Protein AF-A0A1C5C110-F1 (afdb_monomer)

pLDDT: mean 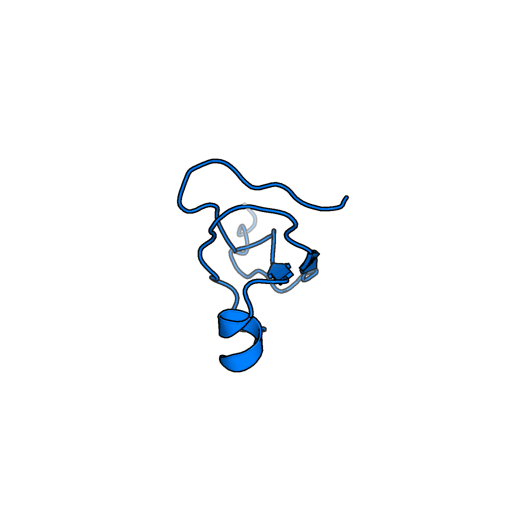73.47, std 12.8, range [46.19, 87.12]

Mean predicted aligned error: 8.94 Å

Sequence (56 aa):
RGTRGTRGTRGTRETEILDGEFDHRDAVLTDDETAANDTMTICVSRAKNGRLVLDL

Secondary structure (DSSP, 8-state):
---------S---EEEEEE--EE---SSS-HHHHHH-SEEETTT-EESSS--EE--

Foldseek 3Di:
DDDPDPDPPPDQPKFFFPDADKAAPDPPDDPVRVVVNGIHRVVGIGGPVNDTDTDD

Radius of gyration: 12.29 Å; Cα contacts (8 Å, |Δi|>4): 82; chains: 1; bounding box: 23×35×32 Å

Nearest PDB structures (foldseek):
  6laa-assembly1_A  TM=8.989E-01  e=2.455E-03  Tepidiphilus thermophilus
  6kbh-assembly1_A  TM=9.516E-01  e=5.648E-03  Rhodococcus sp. ECU0066
  7ylr-assembly1_A  TM=8.951E-01  e=3.382E-03  Variovorax paradoxus
  6icm-assembly1_D-2  TM=8.647E-01  e=1.006E-02  Pseudomonas putida
  6iri-assembly1_A  TM=7.612E-01  e=6.909E-01  Thermosynechococcus vestitus BP-1

Solvent-accessible surface area (backbone atoms only — not comparable to full-a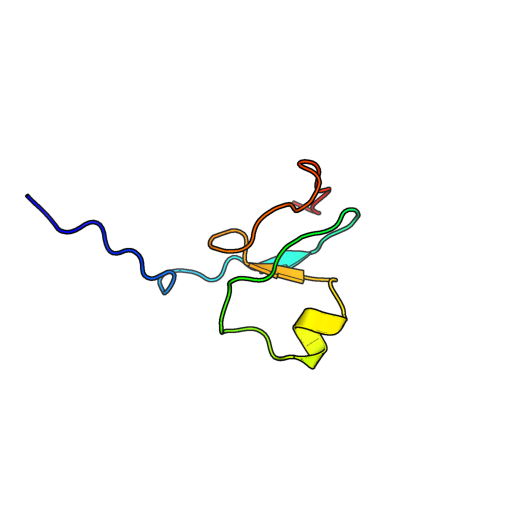tom values): 3747 Å² total; per-residue (Å²): 142,77,84,82,75,92,63,91,79,83,68,83,48,67,42,46,49,77,44,70,54,66,44,85,60,62,91,77,68,50,73,68,53,59,67,65,59,45,58,43,41,67,84,62,28,44,60,70,75,80,50,70,40,65,70,127

Structure (mmCIF, N/CA/C/O backbone):
data_AF-A0A1C5C110-F1
#
_entry.id   AF-A0A1C5C110-F1
#
loop_
_atom_site.group_PDB
_atom_site.id
_atom_site.type_symbol
_atom_site.label_atom_id
_atom_site.label_alt_id
_atom_site.label_comp_id
_atom_site.label_asym_id
_atom_site.label_entity_id
_atom_site.label_seq_id
_atom_site.pdbx_PDB_ins_code
_atom_site.Cartn_x
_atom_site.Cartn_y
_atom_site.Cartn_z
_atom_site.occupancy
_atom_site.B_iso_or_equiv
_atom_site.auth_seq_id
_atom_site.auth_comp_id
_atom_site.auth_asym_id
_atom_site.auth_atom_id
_atom_site.pdbx_PDB_model_num
ATOM 1 N N . ARG A 1 1 ? -4.149 26.302 -22.120 1.00 46.25 1 ARG A N 1
ATOM 2 C CA . ARG A 1 1 ? -4.014 25.008 -22.835 1.00 46.25 1 ARG A CA 1
ATOM 3 C C . ARG A 1 1 ? -2.686 24.381 -22.407 1.00 46.25 1 ARG A C 1
ATOM 5 O O . ARG A 1 1 ? -1.674 24.661 -23.023 1.00 46.25 1 ARG A O 1
ATOM 12 N N . GLY A 1 2 ? -2.671 23.651 -21.290 1.00 47.31 2 GLY A N 1
ATOM 13 C CA . GLY A 1 2 ? -1.473 23.010 -20.733 1.00 47.31 2 GLY A CA 1
ATOM 14 C C . GLY A 1 2 ? -1.804 21.558 -20.419 1.00 47.31 2 GLY A C 1
ATOM 15 O O . GLY A 1 2 ? -2.837 21.281 -19.814 1.00 47.31 2 GLY A O 1
ATOM 16 N N . THR A 1 3 ? -1.002 20.644 -20.943 1.00 50.69 3 THR A N 1
ATOM 17 C CA . THR A 1 3 ? -1.218 19.198 -20.952 1.00 50.69 3 THR A CA 1
ATOM 18 C C . THR A 1 3 ? -1.271 18.634 -19.530 1.00 50.69 3 THR A C 1
ATOM 20 O O . THR A 1 3 ? -0.308 18.709 -18.769 1.00 50.69 3 THR A O 1
ATOM 23 N N . ARG A 1 4 ? -2.424 18.064 -19.156 1.00 46.19 4 ARG 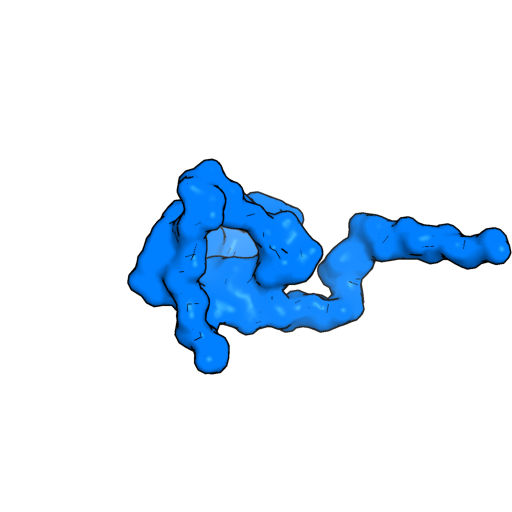A N 1
ATOM 2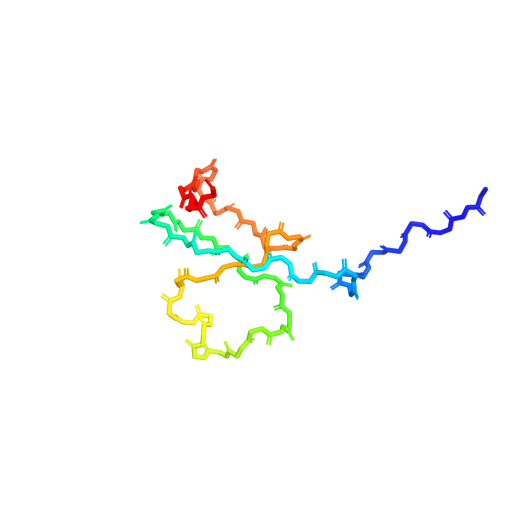4 C CA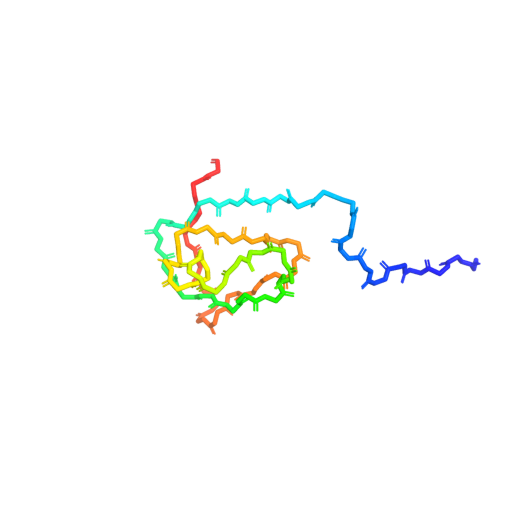 . ARG A 1 4 ? -2.621 17.346 -17.891 1.00 46.19 4 ARG A CA 1
ATOM 25 C C . ARG A 1 4 ? -1.792 16.061 -17.950 1.00 46.19 4 ARG A C 1
ATOM 27 O O . ARG A 1 4 ? -2.217 15.081 -18.549 1.00 46.19 4 ARG A O 1
ATOM 34 N N . GLY A 1 5 ? -0.575 16.106 -17.412 1.00 51.62 5 GLY A N 1
ATOM 35 C CA . GLY A 1 5 ? 0.342 14.969 -17.376 1.00 51.62 5 GLY A CA 1
ATOM 36 C C . GLY A 1 5 ? -0.243 13.826 -16.551 1.00 51.62 5 GLY A C 1
ATOM 37 O O . GLY A 1 5 ? -0.361 13.932 -15.336 1.00 51.62 5 GLY A O 1
ATOM 38 N N . THR A 1 6 ? -0.601 12.734 -17.216 1.00 52.34 6 THR A N 1
ATOM 39 C CA . THR A 1 6 ? -1.107 11.484 -16.630 1.00 52.34 6 THR A CA 1
ATOM 40 C C . THR A 1 6 ? 0.021 10.551 -16.181 1.00 52.34 6 THR A C 1
ATOM 42 O O . THR A 1 6 ? -0.092 9.337 -16.311 1.00 52.34 6 THR A O 1
ATOM 45 N N . ARG A 1 7 ? 1.146 11.081 -15.694 1.00 49.81 7 ARG A N 1
ATOM 46 C CA . ARG A 1 7 ? 2.247 10.248 -15.189 1.00 49.81 7 ARG A CA 1
ATOM 47 C C . ARG A 1 7 ? 2.473 10.557 -13.722 1.00 49.81 7 ARG A C 1
ATOM 49 O O . ARG A 1 7 ? 2.883 11.664 -13.378 1.00 49.81 7 ARG A O 1
ATOM 56 N N . GLY A 1 8 ? 2.145 9.576 -12.884 1.00 54.22 8 GLY A N 1
ATOM 57 C CA . GLY A 1 8 ? 2.331 9.562 -11.435 1.00 54.22 8 GLY A CA 1
ATOM 58 C C . GLY A 1 8 ? 3.805 9.544 -11.033 1.00 54.22 8 GLY A C 1
ATOM 59 O O . GLY A 1 8 ? 4.261 8.602 -10.410 1.00 54.22 8 GLY A O 1
ATOM 60 N N . THR A 1 9 ? 4.559 10.577 -11.407 1.00 52.69 9 THR A N 1
ATOM 61 C CA . THR A 1 9 ? 5.989 10.725 -11.088 1.00 52.69 9 THR A CA 1
ATOM 62 C C . THR A 1 9 ? 6.286 11.924 -10.186 1.00 52.69 9 THR A C 1
ATOM 64 O O . THR A 1 9 ? 7.442 12.286 -10.000 1.00 52.69 9 THR A O 1
ATOM 67 N N . ARG A 1 10 ? 5.269 12.563 -9.587 1.00 53.06 10 ARG A N 1
ATOM 68 C CA . ARG A 1 10 ? 5.465 13.634 -8.592 1.00 53.06 10 ARG A CA 1
ATOM 69 C C . ARG A 1 10 ? 4.836 13.260 -7.251 1.00 53.06 10 ARG A C 1
ATOM 71 O O . ARG A 1 10 ? 3.769 13.757 -6.905 1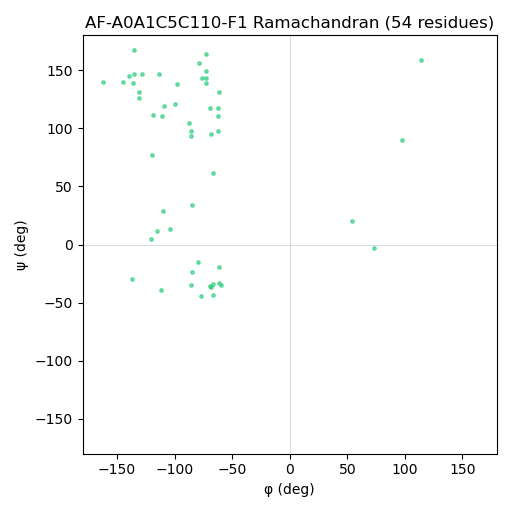.00 53.06 10 ARG A O 1
ATOM 78 N N . GLY A 1 11 ? 5.531 12.386 -6.526 1.00 52.81 11 GLY A N 1
ATOM 79 C CA . GLY A 1 11 ? 5.206 11.964 -5.164 1.00 52.81 11 GLY A CA 1
ATOM 80 C C . GLY A 1 11 ? 4.443 10.646 -5.133 1.00 52.81 11 GLY A C 1
ATOM 81 O O . GLY A 1 11 ? 3.211 10.648 -5.158 1.00 52.81 11 GLY A O 1
ATOM 82 N N . THR A 1 12 ? 5.171 9.532 -5.064 1.00 57.66 12 THR A N 1
ATOM 83 C CA . THR A 1 12 ? 4.633 8.280 -4.528 1.00 57.66 12 THR A CA 1
ATOM 84 C C . THR A 1 12 ? 4.291 8.552 -3.068 1.00 57.66 12 THR A C 1
ATOM 86 O O . THR A 1 12 ? 5.153 8.663 -2.205 1.00 57.66 12 THR A O 1
ATOM 89 N N . ARG A 1 13 ? 3.014 8.834 -2.809 1.00 69.19 13 ARG A N 1
ATOM 90 C CA . ARG A 1 13 ? 2.480 8.767 -1.453 1.00 69.19 13 ARG A CA 1
ATOM 91 C C . ARG A 1 13 ? 2.092 7.315 -1.257 1.00 69.19 13 ARG A C 1
ATOM 93 O O . ARG A 1 13 ? 1.039 6.891 -1.727 1.00 69.19 13 ARG A O 1
ATOM 100 N N . GLU A 1 14 ? 3.021 6.563 -0.701 1.00 78.06 14 GLU A N 1
ATOM 101 C CA . GLU A 1 14 ? 2.760 5.228 -0.188 1.00 78.06 14 GLU A CA 1
ATOM 102 C C . GLU A 1 14 ? 2.022 5.369 1.146 1.00 78.06 14 GLU A C 1
ATOM 104 O O . GLU A 1 14 ? 2.226 6.333 1.891 1.00 78.06 14 GLU A O 1
ATOM 109 N N . THR A 1 15 ? 1.081 4.475 1.409 1.00 80.88 15 THR A N 1
ATOM 110 C CA . THR A 1 15 ? 0.304 4.449 2.650 1.00 80.88 15 THR A CA 1
ATOM 111 C C . THR A 1 15 ? 0.030 3.004 3.019 1.00 80.88 15 THR A C 1
ATOM 113 O O . THR A 1 15 ? -0.259 2.195 2.133 1.00 80.88 15 THR A O 1
ATOM 116 N N . GLU A 1 16 ? 0.126 2.701 4.309 1.00 86.50 16 GLU A N 1
ATOM 117 C CA . GLU A 1 16 ? -0.152 1.376 4.853 1.00 86.50 16 GLU A CA 1
ATOM 118 C C . GLU A 1 16 ? -1.656 1.087 4.845 1.00 86.50 16 GLU A C 1
ATOM 120 O O . GLU A 1 16 ? -2.495 1.949 5.143 1.00 86.50 16 GLU A O 1
ATOM 125 N N . ILE A 1 17 ? -1.995 -0.144 4.475 1.00 84.00 17 ILE A N 1
ATOM 126 C CA . ILE A 1 17 ? -3.361 -0.643 4.450 1.00 84.00 17 ILE A CA 1
ATOM 127 C C . ILE A 1 17 ? -3.611 -1.475 5.695 1.00 84.00 17 ILE A C 1
ATOM 129 O O . ILE A 1 17 ? -2.962 -2.485 5.935 1.00 84.00 17 ILE A O 1
ATOM 133 N N . LEU A 1 18 ? -4.597 -1.047 6.481 1.00 85.25 18 LEU A N 1
ATOM 134 C CA . LEU A 1 18 ? -5.033 -1.762 7.676 1.00 85.25 18 LEU A CA 1
ATOM 135 C C . LEU A 1 18 ? -6.060 -2.850 7.342 1.00 85.25 18 LEU A C 1
ATOM 137 O O . LEU A 1 18 ? -6.112 -3.876 8.014 1.00 85.25 18 LEU A O 1
ATOM 141 N N . ASP A 1 19 ? -6.919 -2.603 6.346 1.00 83.88 19 ASP A N 1
ATOM 142 C CA . ASP A 1 19 ? -7.973 -3.530 5.920 1.00 83.88 19 ASP A CA 1
ATOM 143 C C . ASP A 1 19 ? -8.501 -3.181 4.516 1.00 83.88 19 ASP A C 1
ATOM 145 O O . ASP A 1 19 ? -8.741 -2.014 4.186 1.00 83.88 19 ASP A O 1
ATOM 149 N N . GLY A 1 20 ? -8.762 -4.209 3.708 1.00 84.00 20 GLY A N 1
ATOM 150 C CA . GLY A 1 20 ? -9.387 -4.101 2.390 1.00 84.00 20 GLY A CA 1
ATOM 151 C C . GLY A 1 20 ? -8.483 -4.478 1.215 1.00 84.00 20 GLY A C 1
ATOM 152 O O . GLY A 1 20 ? -7.262 -4.456 1.287 1.00 84.00 20 GLY A O 1
ATOM 153 N N . GLU A 1 21 ? -9.117 -4.819 0.092 1.00 84.75 21 GLU A N 1
ATOM 154 C CA . GLU A 1 21 ? -8.425 -5.227 -1.132 1.00 84.75 21 GLU A CA 1
ATOM 155 C C . GLU A 1 21 ? -8.302 -4.071 -2.126 1.00 84.75 21 GLU A C 1
ATOM 157 O O . GLU A 1 21 ? -9.267 -3.345 -2.413 1.00 84.75 21 GLU A O 1
ATOM 162 N N . PHE A 1 22 ? -7.133 -3.962 -2.744 1.00 85.56 22 PHE A N 1
ATOM 163 C CA . PHE A 1 22 ? -6.833 -2.954 -3.747 1.00 85.56 22 PHE A CA 1
ATOM 164 C C . PHE A 1 22 ? -6.106 -3.548 -4.955 1.00 85.56 22 PHE A C 1
ATOM 166 O O . PHE A 1 22 ? -5.732 -4.720 -5.012 1.00 85.56 22 PHE A O 1
ATOM 173 N N . ASP A 1 23 ? -6.049 -2.737 -6.000 1.00 85.25 23 ASP A N 1
ATOM 174 C CA . ASP A 1 23 ? -5.411 -3.011 -7.274 1.00 85.25 23 ASP A CA 1
ATOM 175 C C . ASP A 1 23 ? -4.189 -2.100 -7.387 1.00 85.25 23 ASP A C 1
ATOM 177 O O . ASP A 1 23 ? -4.333 -0.872 -7.486 1.00 85.25 23 ASP A O 1
ATOM 181 N N . HIS A 1 24 ? -3.003 -2.705 -7.327 1.00 82.62 24 HIS A N 1
ATOM 182 C CA . HIS A 1 24 ? -1.734 -2.023 -7.536 1.00 82.62 24 HIS A CA 1
ATOM 183 C C . HIS A 1 24 ? -1.626 -1.622 -9.007 1.00 82.62 24 HIS A C 1
ATOM 185 O O . HIS A 1 24 ? -1.650 -2.459 -9.908 1.00 82.62 24 HIS A O 1
ATOM 191 N N . ARG A 1 25 ? -1.554 -0.315 -9.261 1.00 79.12 25 ARG A N 1
ATOM 192 C CA . ARG A 1 25 ? -1.324 0.236 -10.611 1.00 79.12 25 ARG A CA 1
ATOM 193 C C . ARG A 1 25 ? -0.067 1.078 -10.689 1.00 79.12 25 ARG A C 1
ATOM 195 O O . ARG A 1 25 ? 0.187 1.733 -11.703 1.00 79.12 25 ARG A O 1
ATOM 202 N N . ASP A 1 26 ? 0.678 1.111 -9.600 1.00 73.69 26 ASP A N 1
ATOM 203 C CA . ASP A 1 26 ? 2.029 1.607 -9.606 1.00 73.69 26 ASP A CA 1
ATOM 204 C C . ASP A 1 26 ? 2.952 0.597 -10.297 1.00 73.69 26 ASP A C 1
ATOM 206 O O . ASP A 1 26 ? 2.696 -0.601 -10.335 1.00 73.69 26 ASP A O 1
ATOM 210 N N . ALA A 1 27 ? 3.995 1.125 -10.925 1.00 66.75 27 ALA A N 1
ATOM 211 C CA . ALA A 1 27 ? 5.088 0.342 -11.496 1.00 66.75 27 ALA A CA 1
ATOM 212 C C . ALA A 1 27 ? 6.362 0.561 -10.664 1.00 66.75 27 ALA A C 1
ATOM 214 O O . ALA A 1 27 ? 7.461 0.608 -11.215 1.00 66.75 27 ALA A O 1
ATOM 215 N N . VAL A 1 28 ? 6.181 0.853 -9.372 1.00 66.94 28 VAL A N 1
ATOM 216 C CA . VAL A 1 28 ? 7.247 1.267 -8.454 1.00 66.94 28 VAL A CA 1
ATOM 217 C C . VAL A 1 28 ? 7.492 0.183 -7.414 1.00 66.94 28 VAL A C 1
ATOM 219 O O . VAL A 1 28 ? 8.655 -0.085 -7.127 1.00 66.94 28 VAL A O 1
ATOM 222 N N . LEU A 1 29 ? 6.434 -0.463 -6.910 1.00 67.56 29 LEU A N 1
ATOM 223 C CA . LEU A 1 29 ? 6.564 -1.617 -6.028 1.00 67.56 29 LEU A CA 1
ATOM 224 C C . LEU A 1 29 ? 7.017 -2.853 -6.811 1.00 67.56 29 LEU A C 1
ATOM 226 O O . LEU A 1 29 ? 6.633 -3.072 -7.964 1.00 67.56 29 LEU A O 1
ATOM 230 N N . THR A 1 30 ? 7.853 -3.658 -6.167 1.00 73.44 30 THR A N 1
ATOM 231 C CA . THR A 1 30 ? 8.257 -4.974 -6.670 1.00 73.44 30 THR A CA 1
ATOM 232 C C . THR A 1 30 ? 7.111 -5.987 -6.547 1.00 73.44 30 THR A C 1
ATOM 234 O O . THR A 1 30 ? 6.138 -5.762 -5.821 1.00 73.44 30 THR A O 1
ATOM 237 N N . ASP A 1 31 ? 7.205 -7.115 -7.257 1.00 74.75 31 ASP A N 1
ATOM 238 C CA . ASP A 1 31 ? 6.184 -8.173 -7.199 1.00 74.75 31 ASP A CA 1
ATOM 239 C C . ASP A 1 31 ? 6.015 -8.727 -5.77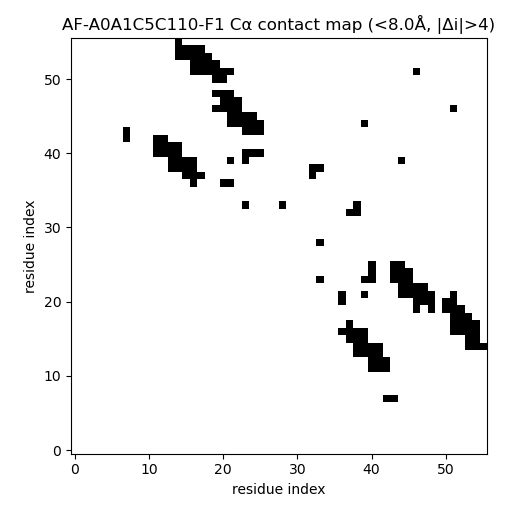1 1.00 74.75 31 ASP A C 1
ATOM 241 O O . ASP A 1 31 ? 4.893 -9.017 -5.361 1.00 74.75 31 ASP A O 1
ATOM 245 N N . ASP A 1 32 ? 7.101 -8.813 -4.993 1.00 76.69 32 ASP A N 1
ATOM 246 C CA . ASP A 1 32 ? 7.073 -9.237 -3.587 1.00 76.69 32 ASP A CA 1
ATOM 247 C C . ASP A 1 32 ? 6.327 -8.232 -2.691 1.00 76.69 32 ASP A C 1
ATOM 249 O O . ASP A 1 32 ? 5.493 -8.621 -1.874 1.00 76.69 32 ASP A O 1
ATOM 253 N N . GLU A 1 33 ? 6.568 -6.930 -2.872 1.00 71.56 33 GLU A N 1
ATOM 254 C CA . GLU A 1 33 ? 5.874 -5.871 -2.120 1.00 71.56 33 GLU A CA 1
ATOM 255 C C . GLU A 1 33 ? 4.389 -5.780 -2.502 1.00 71.56 33 GLU A C 1
ATOM 257 O O . GLU A 1 33 ? 3.521 -5.587 -1.653 1.00 71.56 33 GLU A O 1
ATOM 262 N N . THR A 1 34 ? 4.082 -5.987 -3.782 1.00 71.94 34 THR A N 1
ATOM 263 C CA . THR A 1 34 ? 2.708 -6.088 -4.290 1.00 71.94 34 THR A CA 1
ATOM 264 C C . THR A 1 34 ? 2.003 -7.342 -3.761 1.00 71.94 34 THR A C 1
ATOM 266 O O . THR A 1 34 ? 0.799 -7.323 -3.508 1.00 71.94 34 THR A O 1
ATOM 269 N N . ALA A 1 35 ? 2.732 -8.445 -3.568 1.00 74.62 35 ALA A N 1
ATOM 270 C CA . ALA A 1 35 ? 2.184 -9.671 -2.996 1.00 74.62 35 ALA A CA 1
ATOM 271 C C . ALA A 1 35 ? 1.848 -9.512 -1.507 1.00 74.62 35 ALA A C 1
ATOM 273 O O . ALA A 1 35 ? 0.829 -10.047 -1.065 1.00 74.62 35 ALA A O 1
ATOM 274 N N . ALA A 1 36 ? 2.651 -8.746 -0.762 1.00 79.88 36 ALA A N 1
ATOM 275 C CA . ALA A 1 36 ? 2.399 -8.455 0.647 1.00 79.88 36 ALA A CA 1
ATOM 276 C C . ALA A 1 36 ? 1.068 -7.710 0.866 1.00 79.88 36 ALA A C 1
ATOM 278 O O . ALA A 1 36 ? 0.390 -7.973 1.850 1.00 79.88 36 ALA A O 1
ATOM 279 N N . ASN A 1 37 ? 0.641 -6.856 -0.078 1.00 73.19 37 ASN A N 1
ATOM 280 C CA . ASN A 1 37 ? -0.576 -6.027 0.028 1.00 73.19 37 ASN A CA 1
ATOM 281 C C . ASN A 1 37 ? -0.635 -5.146 1.297 1.00 73.19 37 ASN A C 1
ATOM 283 O O . ASN A 1 37 ? -1.706 -4.665 1.664 1.00 73.19 37 ASN A O 1
ATOM 287 N N . ASP A 1 38 ? 0.504 -4.877 1.933 1.00 79.12 38 ASP A N 1
ATOM 288 C CA . ASP A 1 38 ? 0.564 -4.075 3.160 1.00 79.12 38 ASP A CA 1
ATOM 289 C C . ASP A 1 38 ? 0.614 -2.568 2.865 1.00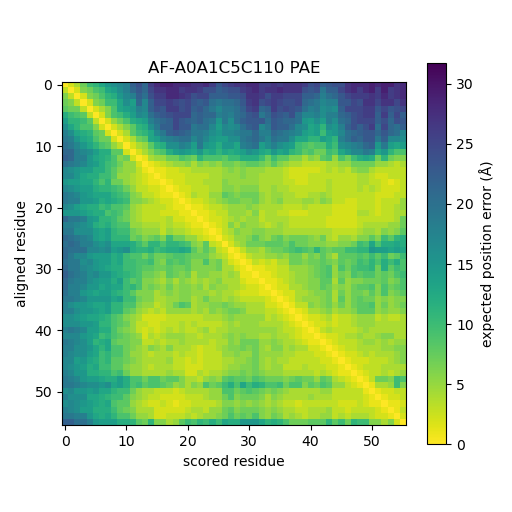 79.12 38 ASP A C 1
ATOM 291 O O . ASP A 1 38 ? 0.192 -1.747 3.679 1.00 79.12 38 ASP A O 1
ATOM 295 N N . THR A 1 39 ? 1.077 -2.183 1.671 1.00 79.06 39 THR A N 1
ATOM 296 C CA . THR A 1 39 ? 1.309 -0.780 1.308 1.00 79.06 39 THR A CA 1
ATOM 297 C C . THR A 1 39 ? 0.798 -0.487 -0.096 1.00 79.06 39 THR A C 1
ATOM 299 O O . THR A 1 39 ? 0.999 -1.270 -1.023 1.00 79.06 39 THR A O 1
ATOM 302 N N . MET A 1 40 ? 0.160 0.670 -0.290 1.00 82.38 40 MET A N 1
ATOM 303 C CA . MET A 1 40 ? -0.367 1.079 -1.593 1.00 82.38 40 MET A CA 1
ATOM 304 C C . MET A 1 40 ? 0.083 2.475 -2.010 1.00 82.38 40 MET A C 1
ATOM 306 O O . MET A 1 40 ? 0.145 3.400 -1.200 1.00 82.38 40 MET A O 1
ATOM 310 N N . THR A 1 41 ? 0.271 2.674 -3.316 1.00 83.62 41 THR A N 1
ATOM 311 C CA . THR A 1 41 ? 0.485 4.010 -3.885 1.00 83.62 41 THR A CA 1
ATOM 312 C C . THR A 1 41 ? -0.857 4.696 -4.176 1.00 83.62 41 THR A C 1
ATOM 314 O O . THR A 1 41 ? -1.457 4.497 -5.237 1.00 83.62 41 THR A O 1
ATOM 317 N N . ILE A 1 42 ? -1.332 5.566 -3.276 1.00 77.75 42 ILE A N 1
ATOM 318 C CA . ILE A 1 42 ? -2.687 6.164 -3.352 1.00 77.75 42 ILE A CA 1
ATOM 319 C C . ILE A 1 42 ? -2.944 7.019 -4.605 1.00 77.75 42 ILE A C 1
ATOM 321 O O . ILE A 1 42 ? -4.090 7.301 -4.952 1.00 77.75 42 ILE A O 1
ATOM 325 N N . CYS A 1 43 ? -1.892 7.485 -5.287 1.00 81.06 43 CYS A N 1
ATOM 326 C CA . CYS A 1 43 ? -2.035 8.365 -6.447 1.00 81.06 43 CYS A CA 1
ATOM 327 C C . CYS A 1 43 ? -2.386 7.626 -7.749 1.00 81.06 43 CYS A C 1
ATOM 329 O O . CYS A 1 43 ? -2.807 8.273 -8.711 1.00 81.06 43 CYS A O 1
ATOM 331 N N . VAL A 1 44 ? -2.235 6.299 -7.787 1.00 79.69 44 VAL A N 1
ATOM 332 C CA . VAL A 1 44 ? -2.510 5.470 -8.975 1.00 79.69 44 VAL A CA 1
ATOM 333 C C . VAL A 1 44 ? -3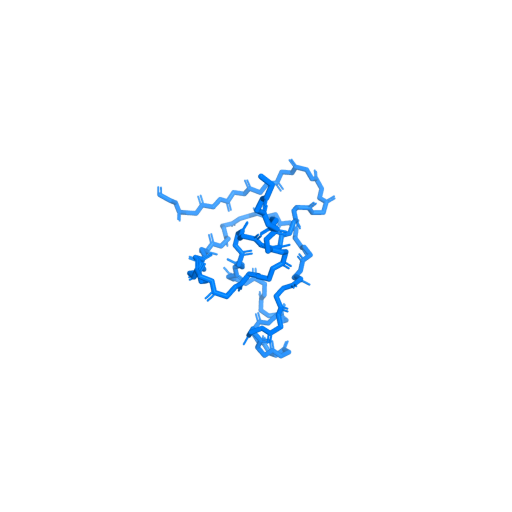.255 4.174 -8.655 1.00 79.69 44 VAL A C 1
ATOM 335 O O . VAL A 1 44 ? -4.039 3.719 -9.491 1.00 79.69 44 VAL A O 1
ATOM 338 N N . SER A 1 45 ? -3.065 3.612 -7.463 1.00 82.25 45 SER A N 1
ATOM 339 C CA . SER A 1 45 ? -3.703 2.369 -7.026 1.00 82.25 45 SER A CA 1
ATOM 340 C C . SER A 1 45 ? -5.155 2.612 -6.595 1.00 82.25 45 SER A C 1
ATOM 342 O O . SER A 1 45 ? -5.554 3.740 -6.289 1.00 82.25 45 SER A O 1
ATOM 344 N N . ARG A 1 46 ? -5.998 1.573 -6.647 1.00 84.81 46 ARG A N 1
ATOM 345 C CA . ARG A 1 46 ? -7.460 1.728 -6.505 1.00 84.81 46 ARG A CA 1
ATOM 346 C C . ARG A 1 46 ? -8.094 0.627 -5.664 1.00 84.81 46 ARG A C 1
ATOM 348 O O . ARG A 1 46 ? -7.705 -0.525 -5.771 1.00 84.81 46 ARG A O 1
ATOM 355 N N . ALA A 1 47 ? -9.125 0.970 -4.894 1.00 87.12 47 ALA A N 1
ATOM 356 C CA . ALA A 1 47 ? -9.936 0.001 -4.159 1.00 87.12 47 ALA A CA 1
ATOM 357 C C . ALA A 1 47 ? -10.642 -0.987 -5.097 1.00 87.12 47 ALA A C 1
ATOM 359 O O . ALA A 1 47 ? -11.321 -0.548 -6.031 1.00 87.12 47 ALA A O 1
ATOM 360 N N . LYS A 1 48 ? -10.551 -2.294 -4.816 1.00 85.69 48 LYS A N 1
ATOM 361 C CA . LYS A 1 48 ? -11.302 -3.326 -5.553 1.00 85.69 48 LYS A CA 1
ATOM 362 C C . LYS A 1 48 ? -12.764 -3.374 -5.114 1.00 85.69 48 LYS A C 1
ATOM 364 O O . LYS A 1 48 ? -13.656 -3.355 -5.955 1.00 85.69 48 LYS A O 1
ATOM 369 N N . ASN A 1 49 ? -13.008 -3.320 -3.803 1.00 81.38 49 ASN A N 1
ATOM 370 C CA . ASN A 1 49 ? -14.343 -3.497 -3.213 1.00 81.38 49 ASN A CA 1
ATOM 371 C C . ASN A 1 49 ? -14.995 -2.180 -2.750 1.00 81.38 49 ASN A C 1
ATOM 373 O O . ASN A 1 49 ? -15.966 -2.183 -1.999 1.00 81.38 49 ASN A O 1
ATOM 377 N N . GLY A 1 50 ? -14.451 -1.031 -3.168 1.00 80.62 50 GLY A N 1
ATOM 378 C CA . GLY A 1 50 ? -14.995 0.295 -2.843 1.00 80.62 50 GLY A CA 1
ATOM 379 C C . GLY A 1 50 ? -14.784 0.765 -1.397 1.00 80.62 50 GLY A C 1
ATOM 380 O O . GLY A 1 50 ? -15.126 1.904 -1.087 1.00 80.62 50 GLY A O 1
ATOM 381 N N . ARG A 1 51 ? -14.187 -0.063 -0.530 1.00 83.69 51 ARG A N 1
ATOM 382 C CA . ARG A 1 51 ? -13.792 0.285 0.840 1.00 83.69 51 ARG A CA 1
ATOM 383 C C . ARG A 1 51 ? -12.343 -0.132 1.084 1.00 83.69 51 ARG A C 1
ATOM 385 O O . ARG A 1 51 ? -11.985 -1.270 0.800 1.00 83.69 51 ARG A O 1
ATOM 392 N N . LEU A 1 52 ? -11.553 0.792 1.620 1.00 85.81 52 LEU A N 1
ATOM 393 C CA . LEU A 1 52 ? -10.238 0.542 2.203 1.00 85.81 52 LEU A CA 1
ATOM 394 C C . LEU A 1 52 ? -10.124 1.294 3.521 1.00 85.81 52 LEU A C 1
ATOM 396 O O . LEU A 1 52 ? -10.675 2.389 3.661 1.00 85.81 52 LEU A O 1
ATOM 400 N N . VAL A 1 53 ? -9.394 0.701 4.455 1.00 87.12 53 VAL A N 1
ATOM 401 C CA . VAL A 1 53 ? -8.985 1.316 5.711 1.00 87.12 53 VAL A CA 1
ATOM 402 C C . VAL A 1 53 ? -7.488 1.566 5.619 1.00 87.12 53 VAL A C 1
ATOM 404 O O . VAL A 1 53 ? -6.709 0.637 5.422 1.00 87.12 53 VAL A O 1
ATOM 407 N N . LEU A 1 54 ? -7.113 2.835 5.726 1.00 85.19 54 LEU A N 1
ATOM 408 C CA . LEU A 1 54 ? -5.730 3.292 5.689 1.00 85.19 54 LEU A CA 1
ATOM 409 C C . LEU A 1 54 ? -5.369 3.856 7.059 1.00 85.19 54 LEU A C 1
ATOM 411 O O . LEU A 1 54 ? -6.236 4.453 7.706 1.00 85.19 54 LEU A O 1
ATOM 415 N N . ASP A 1 55 ? -4.112 3.694 7.459 1.00 81.56 55 ASP A N 1
ATOM 416 C CA . ASP A 1 55 ? -3.562 4.397 8.619 1.00 81.56 55 ASP A CA 1
ATOM 417 C C . ASP A 1 55 ? -3.026 5.762 8.154 1.00 81.56 55 ASP A C 1
ATOM 419 O O . ASP A 1 55 ? -2.019 5.833 7.447 1.00 81.56 55 ASP A O 1
ATOM 423 N N . LEU A 1 56 ? -3.760 6.845 8.442 1.00 71.50 56 LEU A N 1
ATOM 424 C CA . LEU A 1 56 ? -3.448 8.224 8.025 1.00 71.50 56 LEU A CA 1
ATOM 425 C C . LEU A 1 56 ? -3.478 9.195 9.205 1.00 71.50 56 LEU A C 1
ATOM 427 O O . LEU A 1 56 ? -4.431 9.107 10.013 1.00 71.50 56 LEU A O 1
#